Protein AF-A0A6M0BTE3-F1 (afdb_monomer_lite)

Structure (mmCIF, N/CA/C/O backbone):
data_AF-A0A6M0BTE3-F1
#
_entry.id   AF-A0A6M0BTE3-F1
#
loop_
_atom_site.group_PDB
_atom_site.id
_atom_site.type_symbol
_atom_site.label_atom_id
_atom_site.label_alt_id
_atom_site.label_comp_id
_atom_site.label_asym_id
_atom_site.label_entity_id
_atom_site.label_seq_id
_atom_site.pdbx_PDB_ins_code
_atom_site.Cartn_x
_atom_site.Cartn_y
_atom_site.Cartn_z
_atom_site.occupancy
_atom_site.B_iso_or_equiv
_atom_site.auth_seq_id
_atom_site.auth_comp_id
_atom_site.auth_asym_id
_atom_site.auth_atom_id
_atom_site.pdbx_PDB_model_num
ATOM 1 N N . MET A 1 1 ? -25.265 7.252 -14.231 1.00 38.28 1 MET A N 1
ATOM 2 C CA . MET A 1 1 ? -24.990 7.013 -15.663 1.00 38.28 1 MET A CA 1
ATOM 3 C C . MET A 1 1 ? -23.538 6.590 -15.785 1.00 38.28 1 MET A C 1
ATOM 5 O O . MET A 1 1 ? -22.659 7.415 -15.584 1.00 38.28 1 MET A O 1
ATO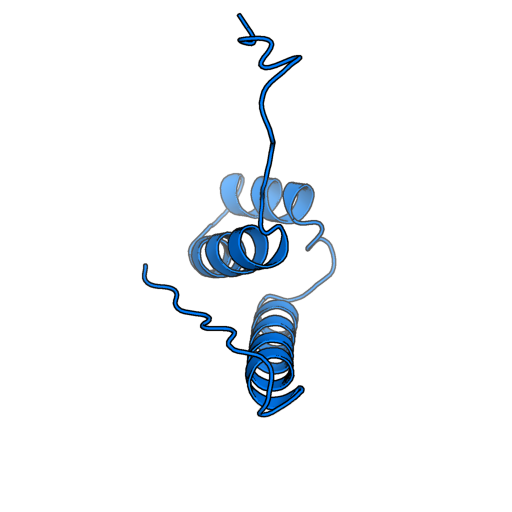M 9 N N . GLN A 1 2 ? -23.284 5.298 -15.979 1.00 48.12 2 GLN A N 1
ATOM 10 C CA . GLN A 1 2 ? -21.936 4.778 -16.199 1.00 48.12 2 GLN A CA 1
ATOM 11 C C . GLN A 1 2 ? -21.609 5.051 -17.671 1.00 48.12 2 GLN A C 1
ATOM 13 O O . GLN A 1 2 ? -22.316 4.558 -18.546 1.00 48.12 2 GLN A O 1
ATOM 18 N N . LYS A 1 3 ? -20.630 5.917 -17.958 1.00 54.97 3 LYS A N 1
ATOM 19 C CA . LYS A 1 3 ? -20.136 6.090 -19.331 1.00 54.97 3 LYS A CA 1
ATOM 20 C C . LYS A 1 3 ? -19.492 4.767 -19.736 1.00 54.97 3 LYS A C 1
ATOM 22 O O . LYS A 1 3 ? -18.419 4.435 -19.244 1.00 54.97 3 LYS A O 1
ATOM 27 N N . SER A 1 4 ? -20.164 3.997 -20.582 1.00 58.94 4 SER A N 1
ATOM 28 C CA . SER A 1 4 ? -19.610 2.774 -21.150 1.00 58.94 4 SER A CA 1
ATOM 29 C C . SER A 1 4 ? -18.489 3.142 -22.122 1.00 58.94 4 SER A C 1
ATOM 31 O O . SER A 1 4 ? -18.738 3.414 -23.291 1.00 58.94 4 SER A O 1
ATOM 33 N N . GLN A 1 5 ? -17.249 3.139 -21.632 1.00 65.19 5 GLN A N 1
ATOM 34 C CA . GLN A 1 5 ? -16.010 3.144 -22.421 1.00 65.19 5 GLN A CA 1
ATOM 35 C C . GLN A 1 5 ? -15.795 1.778 -23.100 1.00 65.19 5 GLN A C 1
ATOM 37 O O . GLN A 1 5 ? -14.719 1.198 -23.031 1.00 65.19 5 GLN A O 1
ATOM 42 N N . ALA A 1 6 ? -16.838 1.207 -23.711 1.00 66.12 6 ALA A N 1
ATOM 43 C CA . ALA A 1 6 ? -16.828 -0.185 -24.171 1.00 66.12 6 ALA A CA 1
ATOM 44 C C . ALA A 1 6 ? -15.754 -0.478 -25.242 1.00 66.12 6 ALA A C 1
ATOM 46 O O . ALA A 1 6 ? -15.437 -1.640 -25.460 1.00 66.12 6 ALA A O 1
ATOM 47 N N . ASN A 1 7 ? -15.181 0.565 -25.858 1.00 76.19 7 ASN A N 1
ATOM 48 C CA . ASN A 1 7 ? -14.148 0.482 -26.892 1.00 76.19 7 ASN A CA 1
ATOM 49 C C . ASN A 1 7 ? -12.876 1.297 -26.572 1.00 76.19 7 ASN A C 1
ATOM 51 O O . ASN A 1 7 ? -12.098 1.576 -27.481 1.00 76.19 7 ASN A O 1
ATOM 55 N N . GLU A 1 8 ? -12.653 1.714 -25.320 1.00 85.00 8 GLU A N 1
ATOM 56 C CA . GLU A 1 8 ? -11.413 2.410 -24.935 1.00 85.00 8 GLU A CA 1
ATOM 57 C C . GLU A 1 8 ? -10.474 1.477 -24.164 1.00 85.00 8 GLU A C 1
ATOM 59 O O . GLU A 1 8 ? -10.908 0.624 -23.389 1.00 85.00 8 GLU A O 1
ATOM 64 N N . ASN A 1 9 ? -9.167 1.648 -24.365 1.00 89.50 9 ASN A N 1
ATOM 65 C CA . ASN A 1 9 ? -8.166 0.897 -23.617 1.00 89.50 9 ASN A CA 1
ATOM 66 C C . ASN A 1 9 ? -8.188 1.321 -22.144 1.00 89.50 9 ASN A C 1
ATOM 68 O O . ASN A 1 9 ? -8.054 2.504 -21.831 1.00 89.50 9 ASN A O 1
ATOM 72 N N . ILE A 1 10 ? -8.293 0.347 -21.240 1.00 89.88 10 ILE A N 1
ATOM 73 C CA . ILE A 1 10 ? -8.197 0.567 -19.796 1.00 89.88 10 ILE A CA 1
ATOM 74 C C . ILE A 1 10 ? -6.829 0.081 -19.328 1.00 89.88 10 ILE A C 1
ATOM 76 O O . ILE A 1 10 ? -6.499 -1.096 -19.460 1.00 89.88 10 ILE A O 1
ATOM 80 N N . PHE A 1 11 ? -6.050 0.988 -18.743 1.00 91.62 11 PHE A N 1
ATOM 81 C CA . PHE A 1 11 ? -4.787 0.667 -18.092 1.00 91.62 11 PHE A CA 1
ATOM 82 C C . PHE A 1 11 ? -4.798 1.221 -16.670 1.00 91.62 11 PHE A C 1
ATOM 84 O O . PHE A 1 11 ? -4.960 2.423 -16.463 1.00 91.62 11 PHE A O 1
ATOM 91 N N . ILE A 1 12 ? -4.652 0.3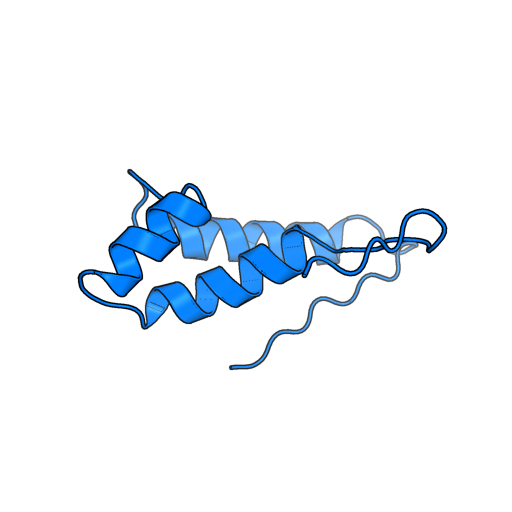38 -15.685 1.00 92.88 12 ILE A N 1
ATOM 92 C CA . ILE A 1 12 ? -4.629 0.686 -14.264 1.00 92.88 12 ILE A CA 1
ATOM 93 C C . ILE A 1 12 ? -3.469 -0.035 -13.582 1.00 92.88 12 ILE A C 1
ATOM 95 O O . ILE A 1 12 ? -3.106 -1.140 -13.978 1.00 92.88 12 ILE A O 1
ATOM 99 N N . SER A 1 13 ? -2.922 0.573 -12.529 1.00 92.31 13 SER A N 1
ATOM 100 C CA . SER A 1 13 ? -1.966 -0.072 -11.624 1.00 92.31 13 SER A CA 1
ATOM 101 C C . SER A 1 13 ? -2.649 -0.336 -10.280 1.00 92.31 13 SER A C 1
ATOM 103 O O . SER A 1 13 ? -2.708 0.565 -9.437 1.00 92.31 13 SER A O 1
ATOM 105 N N . PRO A 1 14 ? -3.187 -1.551 -10.052 1.00 92.25 14 PRO A N 1
ATOM 106 C CA . PRO A 1 14 ? -3.821 -1.895 -8.782 1.00 92.25 14 PRO A CA 1
ATOM 107 C C . PRO A 1 14 ? -2.876 -1.728 -7.587 1.00 92.25 14 PRO A C 1
ATOM 109 O O . PRO A 1 14 ? -3.306 -1.282 -6.527 1.00 92.25 14 PRO A O 1
ATOM 112 N N . ILE A 1 15 ? -1.583 -2.021 -7.775 1.00 90.56 15 ILE A N 1
ATOM 113 C CA . ILE A 1 15 ? -0.555 -1.888 -6.733 1.00 90.56 15 ILE A CA 1
ATOM 114 C C . ILE A 1 15 ? -0.395 -0.425 -6.313 1.00 90.56 15 ILE A C 1
ATOM 116 O O . ILE A 1 15 ? -0.416 -0.128 -5.122 1.00 90.56 15 ILE A O 1
ATOM 120 N N . SER A 1 16 ? -0.289 0.502 -7.271 1.00 91.69 16 SER A N 1
ATOM 121 C CA . SER A 1 16 ? -0.158 1.932 -6.958 1.00 91.69 16 SER A CA 1
ATOM 122 C C . SER A 1 16 ? -1.374 2.452 -6.184 1.00 91.69 16 SER A C 1
ATOM 124 O O . SER A 1 16 ? -1.215 3.115 -5.160 1.00 91.69 16 SER A O 1
ATOM 126 N N . ILE A 1 17 ? -2.587 2.075 -6.609 1.00 93.75 17 ILE A N 1
ATOM 127 C CA . ILE A 1 17 ? -3.832 2.439 -5.917 1.00 93.75 17 ILE A CA 1
ATOM 128 C C . ILE A 1 17 ? -3.843 1.889 -4.483 1.00 93.75 17 ILE A C 1
ATOM 130 O O . ILE A 1 17 ? -4.186 2.613 -3.547 1.00 93.75 17 ILE A O 1
ATOM 134 N N . ALA A 1 18 ? -3.452 0.626 -4.297 1.00 92.81 18 ALA A N 1
ATOM 135 C CA . ALA A 1 18 ? -3.417 -0.012 -2.986 1.00 92.81 18 ALA A CA 1
ATOM 136 C C . ALA A 1 18 ? -2.416 0.665 -2.035 1.00 92.81 18 ALA A C 1
ATOM 138 O O . ALA A 1 18 ? -2.774 0.952 -0.893 1.00 92.81 18 ALA A O 1
ATOM 139 N N . ILE A 1 19 ? -1.200 0.973 -2.503 1.00 92.06 19 ILE A N 1
ATOM 140 C CA . ILE A 1 19 ? -0.174 1.655 -1.699 1.00 92.06 19 ILE A CA 1
ATOM 141 C C . ILE A 1 19 ? -0.651 3.056 -1.297 1.00 92.06 19 ILE A C 1
ATOM 143 O O . ILE A 1 19 ? -0.603 3.403 -0.118 1.00 92.06 19 ILE A O 1
ATOM 147 N N . ALA A 1 20 ? -1.182 3.842 -2.238 1.00 93.50 20 ALA A N 1
ATOM 148 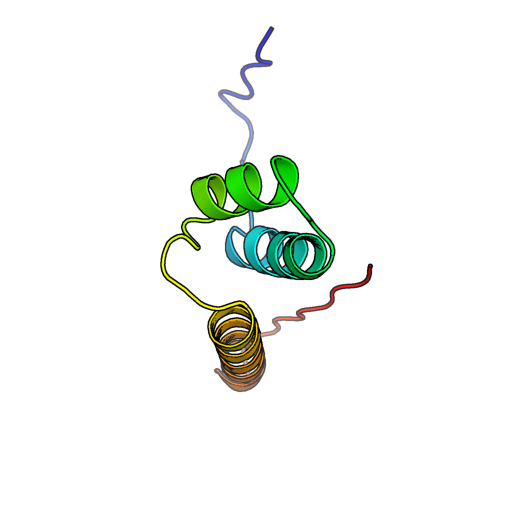C CA . ALA A 1 20 ? -1.685 5.183 -1.944 1.00 93.50 20 ALA A CA 1
ATOM 149 C C . ALA A 1 20 ? -2.802 5.161 -0.885 1.00 93.50 20 ALA A C 1
ATOM 151 O O . ALA A 1 20 ? -2.745 5.886 0.110 1.00 93.50 20 ALA A O 1
ATOM 152 N N . LEU A 1 21 ? -3.790 4.276 -1.048 1.00 95.56 21 LEU A N 1
ATOM 153 C CA . LEU A 1 21 ? -4.893 4.149 -0.096 1.00 95.56 21 LEU A CA 1
ATOM 154 C C . LEU A 1 21 ? -4.460 3.544 1.246 1.00 95.56 21 LEU A C 1
ATOM 156 O O . LEU A 1 21 ? -5.049 3.884 2.271 1.00 95.56 21 LEU A O 1
ATOM 160 N N . SER A 1 22 ? -3.425 2.699 1.274 1.00 95.31 22 SER A N 1
ATOM 161 C CA . SER A 1 22 ? -2.789 2.231 2.512 1.00 95.31 22 SER A CA 1
ATOM 162 C C . SER A 1 22 ? -2.208 3.396 3.312 1.00 95.31 22 SER A C 1
ATOM 164 O O . SER A 1 22 ? -2.389 3.464 4.529 1.00 95.31 22 SER A O 1
ATOM 166 N N . MET A 1 23 ? -1.550 4.348 2.653 1.00 94.69 23 MET A N 1
ATOM 167 C CA . MET A 1 23 ? -1.027 5.515 3.351 1.00 94.69 23 MET A CA 1
ATOM 168 C C . MET A 1 23 ? -2.158 6.373 3.932 1.00 94.69 23 MET A C 1
ATOM 170 O O . MET A 1 23 ? -2.092 6.772 5.091 1.00 94.69 23 MET A O 1
ATOM 174 N N . THR A 1 24 ? -3.252 6.581 3.191 1.00 95.69 24 THR A N 1
ATOM 175 C CA . THR A 1 24 ? -4.447 7.262 3.723 1.00 95.69 24 THR A CA 1
ATOM 176 C C . THR A 1 24 ? -5.100 6.476 4.870 1.00 95.69 24 THR A C 1
ATOM 178 O O . THR A 1 24 ? -5.565 7.067 5.847 1.00 95.69 24 THR A O 1
ATOM 181 N N . TYR A 1 25 ? -5.103 5.140 4.797 1.00 97.31 25 TYR A N 1
ATOM 182 C CA . TYR A 1 25 ? -5.657 4.260 5.830 1.00 97.31 25 TYR A CA 1
ATOM 183 C C . TYR A 1 25 ? -4.980 4.453 7.195 1.00 97.31 25 TYR A C 1
ATOM 185 O O . TYR A 1 25 ? -5.671 4.423 8.214 1.00 97.31 25 TYR A O 1
ATOM 193 N N . ASN A 1 26 ? -3.674 4.753 7.227 1.00 96.94 26 ASN A N 1
ATOM 194 C CA . ASN A 1 26 ? -2.942 5.070 8.462 1.00 96.94 26 ASN A CA 1
ATOM 195 C C . ASN A 1 26 ? -3.571 6.238 9.250 1.00 96.94 26 ASN A C 1
ATOM 197 O O . ASN A 1 26 ? -3.625 6.214 10.486 1.00 96.94 26 ASN A O 1
ATOM 201 N N . GLY A 1 27 ? -4.096 7.248 8.548 1.00 96.06 27 GLY A N 1
ATOM 202 C CA . GLY A 1 27 ? -4.763 8.408 9.148 1.00 96.06 27 GLY A CA 1
ATOM 203 C C . GLY A 1 27 ? -6.258 8.208 9.428 1.00 96.06 27 GLY A C 1
ATOM 204 O O . GLY A 1 27 ? -6.847 8.954 10.209 1.00 96.06 27 GLY A O 1
ATOM 205 N N . ALA A 1 28 ? -6.895 7.201 8.826 1.00 97.12 28 ALA A N 1
ATOM 206 C CA . ALA A 1 28 ? -8.333 6.986 8.948 1.00 97.12 28 ALA A CA 1
ATOM 207 C C . ALA A 1 28 ? -8.730 6.461 10.339 1.00 97.12 28 ALA A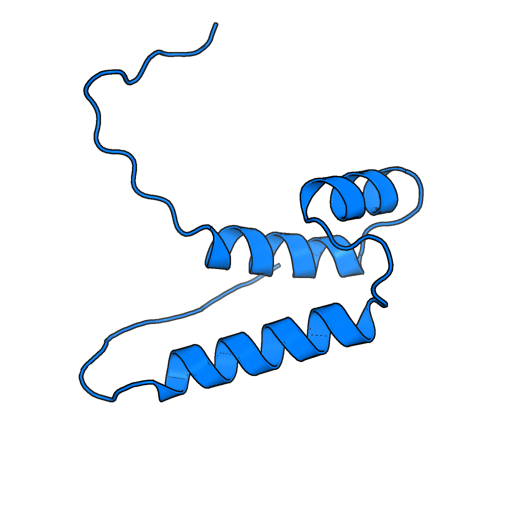 C 1
ATOM 209 O O . ALA A 1 28 ? -7.996 5.707 10.978 1.00 97.12 28 ALA A O 1
ATOM 210 N N . ARG A 1 29 ? -9.933 6.815 10.813 1.00 97.50 29 ARG A N 1
ATOM 211 C CA . ARG A 1 29 ? -10.487 6.337 12.095 1.00 97.50 29 ARG A CA 1
ATOM 212 C C . ARG A 1 29 ? -11.952 5.918 11.969 1.00 97.50 29 ARG A C 1
ATOM 214 O O . ARG A 1 29 ? -12.650 6.288 11.023 1.00 97.50 29 ARG A O 1
ATOM 221 N N . GLY A 1 30 ? -12.427 5.136 12.940 1.00 97.12 30 GLY A N 1
ATOM 222 C CA . GLY A 1 30 ? -13.843 4.802 13.107 1.00 97.12 30 GLY A CA 1
ATOM 223 C C . GLY A 1 30 ? -14.465 4.113 11.886 1.00 97.12 30 GLY A C 1
ATOM 224 O O . GLY A 1 30 ? -13.954 3.110 11.392 1.00 97.12 30 GLY A O 1
ATOM 225 N N . LYS A 1 31 ? -15.604 4.634 11.409 1.00 98.19 31 LYS A N 1
ATOM 226 C CA . LYS A 1 31 ? -16.341 4.055 10.270 1.00 98.19 31 LYS A CA 1
ATOM 227 C C . LYS A 1 31 ? -15.538 4.114 8.966 1.00 98.19 31 LYS A C 1
ATOM 229 O O . LYS A 1 31 ? -15.580 3.152 8.204 1.00 98.19 31 LYS A O 1
ATOM 234 N N . THR A 1 32 ? -14.781 5.190 8.745 1.00 97.94 32 THR A N 1
ATOM 235 C CA . THR A 1 32 ? -13.942 5.364 7.549 1.00 97.94 32 THR A CA 1
ATOM 236 C C . THR A 1 32 ? -12.860 4.295 7.486 1.00 97.94 32 THR A C 1
ATOM 238 O O . THR A 1 32 ? -12.747 3.598 6.483 1.00 97.94 32 THR A O 1
ATOM 241 N N . GLN A 1 33 ? -12.138 4.087 8.591 1.00 97.44 33 GLN A N 1
ATOM 242 C CA . GLN A 1 33 ? -11.112 3.046 8.679 1.00 97.44 33 GLN A CA 1
ATOM 243 C C . GLN A 1 33 ? -11.699 1.653 8.414 1.00 97.44 33 GLN A C 1
ATOM 245 O O . GLN A 1 33 ? -11.166 0.903 7.605 1.00 97.44 33 GLN A O 1
ATOM 250 N N . LYS A 1 34 ? -12.847 1.320 9.021 1.00 97.75 34 LYS A N 1
ATOM 251 C CA . LYS A 1 34 ? -13.516 0.022 8.813 1.00 97.75 34 LYS A CA 1
ATOM 252 C C . LYS A 1 34 ? -13.934 -0.207 7.358 1.00 97.75 34 LYS A C 1
ATOM 254 O O . LYS A 1 34 ? -13.772 -1.312 6.847 1.00 97.75 34 LYS A O 1
ATOM 259 N N . ALA A 1 35 ? -14.466 0.821 6.695 1.00 98.19 35 ALA A N 1
ATOM 260 C CA . ALA A 1 35 ? -14.840 0.740 5.286 1.00 98.19 35 ALA A CA 1
ATOM 261 C C . ALA A 1 35 ? -13.609 0.527 4.393 1.00 98.19 35 ALA A C 1
ATOM 263 O O . ALA A 1 35 ? -13.620 -0.371 3.557 1.00 98.19 35 ALA A O 1
ATOM 264 N N . MET A 1 36 ? -12.532 1.285 4.622 1.00 98.12 36 MET A N 1
ATOM 265 C CA . MET A 1 36 ? -11.269 1.108 3.899 1.00 98.12 36 MET A CA 1
ATOM 266 C C . MET A 1 36 ? -10.674 -0.284 4.120 1.00 98.12 36 MET A C 1
ATOM 268 O O . MET A 1 36 ? -10.294 -0.929 3.149 1.00 98.12 36 MET A O 1
ATOM 272 N N . ALA A 1 37 ? -10.667 -0.783 5.360 1.00 97.38 37 ALA A N 1
ATOM 273 C CA . ALA A 1 37 ? -10.158 -2.117 5.667 1.00 97.38 37 ALA A CA 1
ATOM 274 C C . ALA A 1 37 ? -10.932 -3.213 4.928 1.00 97.38 37 ALA A C 1
ATOM 276 O O . ALA A 1 37 ? -10.332 -4.154 4.426 1.00 97.38 37 ALA A O 1
ATOM 277 N N . LYS A 1 38 ? -12.258 -3.085 4.817 1.00 97.69 38 LYS A N 1
ATOM 278 C CA . LYS A 1 38 ? -13.074 -4.018 4.034 1.00 97.69 38 LYS A CA 1
ATOM 279 C C . LYS A 1 38 ? -12.767 -3.928 2.537 1.00 97.69 38 LYS A C 1
ATOM 281 O O . LYS A 1 38 ? -12.587 -4.953 1.896 1.00 97.69 38 LYS A O 1
ATOM 286 N N . THR A 1 39 ? -12.700 -2.718 1.982 1.00 95.94 39 THR A N 1
ATOM 287 C CA . THR A 1 39 ? -12.461 -2.505 0.545 1.00 95.94 39 THR A CA 1
ATOM 288 C C . THR A 1 39 ? -11.073 -2.968 0.107 1.00 95.94 39 THR A C 1
ATOM 290 O O . THR A 1 39 ? -10.937 -3.557 -0.959 1.00 95.94 39 THR A O 1
ATOM 293 N N . LEU A 1 40 ? -10.051 -2.715 0.927 1.00 95.81 40 LEU A N 1
ATOM 294 C CA . LEU A 1 40 ? -8.655 -3.077 0.656 1.00 95.81 40 LEU A CA 1
ATOM 295 C C . LEU A 1 40 ? -8.290 -4.481 1.157 1.00 95.81 40 LEU A C 1
ATOM 297 O O . LEU A 1 40 ? -7.144 -4.895 1.025 1.00 95.81 40 LEU A O 1
ATOM 301 N N . ASN A 1 41 ? -9.250 -5.209 1.734 1.00 95.56 41 ASN A N 1
ATOM 302 C CA . ASN A 1 41 ? -9.052 -6.535 2.315 1.00 95.56 41 ASN A CA 1
ATOM 303 C C . ASN A 1 41 ? -7.980 -6.582 3.429 1.00 95.56 41 ASN A C 1
ATOM 305 O O . ASN A 1 41 ? -7.216 -7.534 3.543 1.00 95.56 41 ASN A O 1
ATOM 309 N N . PHE A 1 42 ? -7.937 -5.550 4.273 1.00 96.19 42 PHE A N 1
ATOM 310 C CA . PHE A 1 42 ? -7.032 -5.434 5.425 1.00 96.19 42 PHE A CA 1
ATOM 311 C C . PHE A 1 42 ? -7.603 -5.995 6.735 1.00 96.19 42 PHE A C 1
ATOM 313 O O . PHE A 1 42 ? -7.010 -5.856 7.803 1.00 96.19 42 PHE A O 1
ATOM 320 N N . GLN A 1 43 ? -8.791 -6.594 6.687 1.00 95.44 43 GLN A N 1
ATOM 321 C CA . GLN A 1 43 ? -9.465 -7.112 7.874 1.00 95.44 43 GLN A CA 1
ATOM 322 C C . GLN A 1 43 ? -8.638 -8.234 8.513 1.00 95.44 43 GLN A C 1
ATOM 324 O O . GLN A 1 43 ? -8.276 -9.194 7.844 1.00 95.44 43 GLN A O 1
ATOM 329 N N . GLY A 1 44 ? -8.375 -8.124 9.816 1.00 94.75 44 GLY A N 1
ATOM 330 C CA . GLY A 1 44 ? -7.574 -9.108 10.551 1.00 94.75 44 GLY A CA 1
ATOM 331 C C . GLY A 1 44 ? -6.063 -8.865 10.517 1.00 94.75 44 GLY A C 1
ATOM 332 O O . GLY A 1 44 ? -5.351 -9.612 11.173 1.00 94.75 44 GLY A O 1
ATOM 333 N N . MET A 1 45 ? -5.588 -7.823 9.825 1.00 96.25 45 MET A N 1
ATOM 334 C CA . MET A 1 45 ? -4.188 -7.388 9.860 1.00 96.25 45 MET A CA 1
ATOM 335 C C . MET A 1 45 ? -4.025 -6.132 10.721 1.00 96.25 45 MET A C 1
ATOM 337 O O . MET A 1 45 ? -4.891 -5.249 10.742 1.00 96.25 45 MET A O 1
ATOM 341 N N . SER A 1 46 ? -2.902 -6.047 11.426 1.00 96.62 46 SER A N 1
ATOM 342 C CA . SER A 1 46 ? -2.455 -4.839 12.116 1.00 96.62 46 SER A CA 1
ATOM 343 C C . SER A 1 46 ? -1.963 -3.780 11.126 1.00 96.62 46 SER A C 1
ATOM 345 O O . SER A 1 46 ? -1.645 -4.064 9.968 1.00 96.62 46 SER A O 1
ATOM 347 N N . LEU A 1 47 ? -1.907 -2.525 11.578 1.00 95.69 47 LEU A N 1
ATOM 348 C CA . LEU A 1 47 ? -1.427 -1.423 10.745 1.00 95.69 47 LEU A CA 1
ATOM 349 C C . LEU A 1 47 ? 0.064 -1.585 10.424 1.00 95.69 47 LEU A C 1
ATOM 351 O O . LEU A 1 47 ? 0.509 -1.286 9.318 1.00 95.69 47 LEU A O 1
ATOM 355 N N . GLU A 1 48 ? 0.815 -2.098 11.392 1.00 97.44 48 GLU A N 1
ATOM 356 C CA . GLU A 1 48 ? 2.236 -2.391 11.304 1.00 97.44 48 GLU A CA 1
ATOM 357 C C . GLU A 1 48 ? 2.520 -3.458 10.242 1.00 97.44 48 GLU A C 1
ATOM 359 O O . GLU A 1 48 ? 3.386 -3.241 9.396 1.00 97.44 48 GLU A O 1
ATOM 364 N N . GLU A 1 49 ? 1.758 -4.558 10.218 1.00 97.69 49 GLU A N 1
ATOM 365 C CA . GLU A 1 49 ? 1.886 -5.607 9.193 1.00 97.69 49 GLU A CA 1
ATOM 366 C C . GLU A 1 49 ? 1.627 -5.059 7.785 1.00 97.69 49 GLU A C 1
ATOM 368 O O . GLU A 1 49 ? 2.399 -5.326 6.866 1.00 97.69 49 GLU A O 1
ATOM 373 N N . ILE A 1 50 ? 0.583 -4.239 7.617 1.00 96.62 50 ILE A N 1
ATOM 374 C CA . ILE A 1 50 ? 0.241 -3.629 6.321 1.00 96.62 50 ILE A CA 1
ATO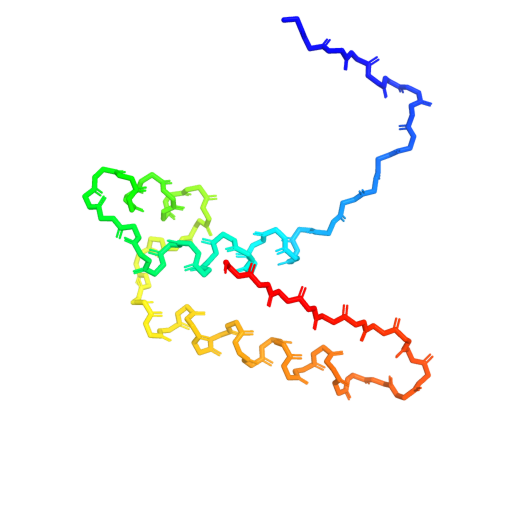M 375 C C . ILE A 1 50 ? 1.369 -2.704 5.845 1.00 96.62 50 ILE A C 1
ATOM 377 O O . ILE A 1 50 ? 1.775 -2.752 4.683 1.00 96.62 50 ILE A O 1
ATOM 381 N N . ASN A 1 51 ? 1.888 -1.859 6.738 1.00 96.69 51 ASN A N 1
ATOM 382 C CA . ASN A 1 51 ? 2.961 -0.926 6.405 1.00 96.69 51 ASN A CA 1
ATOM 383 C C . ASN A 1 51 ? 4.270 -1.654 6.079 1.00 96.69 51 ASN A C 1
ATOM 385 O O . ASN A 1 51 ? 4.952 -1.286 5.121 1.00 96.69 51 ASN A O 1
ATOM 389 N N . GLN A 1 52 ? 4.609 -2.691 6.847 1.00 97.25 52 GLN A N 1
ATOM 390 C CA . GLN A 1 52 ? 5.807 -3.491 6.616 1.00 97.25 52 GLN A CA 1
ATOM 391 C C . GLN A 1 52 ? 5.721 -4.232 5.276 1.00 97.25 52 GLN A C 1
ATOM 393 O O . GLN A 1 52 ? 6.649 -4.135 4.474 1.00 97.25 52 GLN A O 1
ATOM 398 N N . ALA A 1 53 ? 4.583 -4.867 4.981 1.00 95.25 53 ALA A N 1
ATOM 399 C CA . ALA A 1 53 ? 4.357 -5.549 3.710 1.00 95.25 53 ALA A CA 1
ATOM 400 C C . ALA A 1 53 ? 4.471 -4.594 2.508 1.00 95.25 53 ALA A C 1
ATOM 402 O O . ALA A 1 53 ? 5.123 -4.917 1.517 1.00 95.25 53 ALA A O 1
ATOM 403 N N . ASN A 1 54 ? 3.901 -3.386 2.596 1.00 94.62 54 ASN A N 1
ATOM 404 C CA . ASN A 1 54 ? 4.004 -2.397 1.518 1.00 94.62 54 ASN A CA 1
ATOM 405 C C . ASN A 1 54 ? 5.431 -1.874 1.322 1.00 94.62 54 ASN A C 1
ATOM 407 O O . ASN A 1 54 ? 5.845 -1.638 0.187 1.00 94.62 54 ASN A O 1
ATOM 411 N N . LYS A 1 55 ? 6.200 -1.721 2.406 1.00 93.69 55 LYS A N 1
ATOM 412 C CA . LYS A 1 55 ? 7.616 -1.344 2.333 1.00 93.69 55 LYS A CA 1
ATOM 413 C C . LYS A 1 55 ? 8.452 -2.433 1.660 1.00 93.69 55 LYS A C 1
ATOM 415 O O . LYS A 1 55 ? 9.252 -2.132 0.779 1.00 93.69 55 LYS A O 1
ATOM 420 N N . GLU A 1 56 ? 8.263 -3.688 2.058 1.00 94.19 56 GLU A N 1
ATOM 421 C CA . GLU A 1 56 ? 8.957 -4.836 1.464 1.00 94.19 56 GLU A CA 1
ATOM 422 C C . GLU A 1 56 ? 8.614 -5.002 -0.015 1.00 94.19 56 GLU A C 1
ATOM 424 O O . GLU A 1 56 ? 9.515 -5.188 -0.833 1.00 94.19 56 GLU A O 1
ATOM 429 N N . LEU A 1 57 ? 7.336 -4.852 -0.373 1.00 92.12 57 LEU A N 1
ATOM 430 C CA . LEU A 1 57 ? 6.895 -4.874 -1.763 1.00 92.12 57 LEU A CA 1
ATOM 431 C C . LEU A 1 57 ? 7.544 -3.750 -2.581 1.00 92.12 57 LEU A C 1
ATOM 433 O O . LEU A 1 57 ? 8.006 -4.008 -3.687 1.00 92.12 57 LEU A O 1
ATOM 437 N N . GLY A 1 58 ? 7.614 -2.526 -2.047 1.00 90.12 58 GLY A N 1
ATOM 438 C CA . GLY A 1 58 ? 8.300 -1.409 -2.704 1.00 90.12 58 GLY A CA 1
ATOM 439 C C . GLY A 1 58 ? 9.772 -1.718 -2.982 1.00 90.12 58 GLY A C 1
ATOM 440 O O . GLY A 1 58 ? 10.211 -1.642 -4.127 1.00 90.12 58 GLY A O 1
ATOM 441 N N . ASN A 1 59 ? 10.500 -2.178 -1.961 1.00 89.62 59 ASN A N 1
ATOM 442 C CA . ASN A 1 59 ? 11.909 -2.560 -2.093 1.00 89.62 59 ASN A CA 1
ATOM 443 C C . ASN A 1 59 ? 12.116 -3.688 -3.115 1.00 89.62 59 ASN A C 1
ATOM 445 O O . ASN A 1 59 ? 13.065 -3.653 -3.898 1.00 89.62 59 ASN A O 1
ATOM 449 N N . LEU A 1 60 ? 11.240 -4.698 -3.113 1.00 90.31 60 LEU A N 1
ATOM 450 C CA . LEU A 1 60 ? 11.288 -5.784 -4.089 1.00 90.31 60 LEU A CA 1
ATOM 451 C C . LEU A 1 60 ? 11.108 -5.230 -5.504 1.00 90.31 60 LEU A C 1
ATOM 453 O O . LEU A 1 60 ? 11.929 -5.500 -6.373 1.00 90.31 60 LEU A O 1
ATOM 457 N N . LEU A 1 61 ? 10.073 -4.419 -5.729 1.00 87.81 61 LEU A N 1
ATOM 458 C CA . LEU A 1 61 ? 9.765 -3.857 -7.044 1.00 87.81 61 LEU A CA 1
ATOM 459 C C . LEU A 1 61 ? 10.888 -2.964 -7.594 1.00 87.81 61 LEU A C 1
ATOM 461 O O . LEU A 1 61 ? 11.136 -2.988 -8.798 1.00 87.81 61 LEU A O 1
ATOM 465 N N . GLU A 1 62 ? 11.590 -2.232 -6.731 1.00 84.50 62 GLU A N 1
ATOM 466 C CA . GLU A 1 62 ? 12.755 -1.418 -7.103 1.00 84.50 62 GLU A CA 1
ATOM 467 C C . GLU A 1 62 ? 14.010 -2.253 -7.415 1.00 84.50 62 GLU A C 1
ATOM 469 O O . GLU A 1 62 ? 14.893 -1.793 -8.136 1.00 84.50 62 GLU A O 1
ATOM 474 N N . SER A 1 63 ? 14.097 -3.486 -6.903 1.00 82.62 63 SER A N 1
ATOM 475 C CA . SER A 1 63 ? 15.286 -4.348 -7.007 1.00 82.62 63 SER A CA 1
ATOM 476 C C . SER A 1 63 ? 15.135 -5.547 -7.954 1.00 82.62 63 SER A C 1
ATOM 478 O O . SER A 1 63 ? 16.084 -6.311 -8.119 1.00 82.62 63 SER A O 1
ATOM 480 N N . LEU A 1 64 ? 13.975 -5.710 -8.605 1.00 78.44 64 LEU A N 1
ATOM 481 C CA . LEU A 1 64 ? 13.647 -6.890 -9.418 1.00 78.44 64 LEU A CA 1
ATOM 482 C C . LEU A 1 64 ? 14.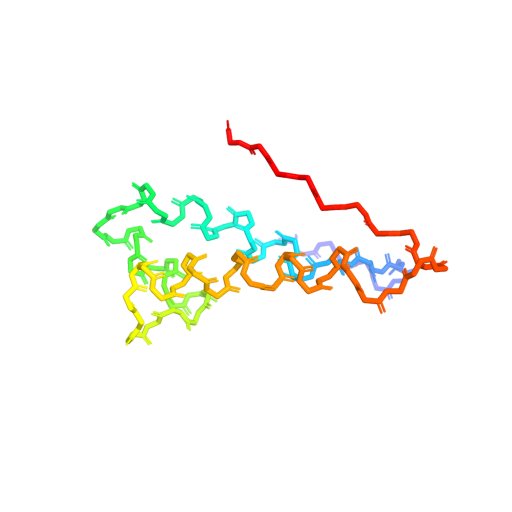597 -7.122 -10.606 1.00 78.44 64 LEU A C 1
ATOM 484 O O . LEU A 1 64 ? 14.967 -8.268 -10.858 1.00 78.44 64 LEU A O 1
ATOM 488 N N . ASN A 1 65 ? 14.952 -6.079 -11.367 1.00 73.69 65 ASN A N 1
ATOM 489 C CA . ASN A 1 65 ? 15.865 -6.181 -12.515 1.00 73.69 65 ASN A CA 1
ATOM 490 C C . ASN A 1 65 ? 16.333 -4.785 -12.980 1.00 73.69 65 ASN A C 1
ATOM 492 O O . ASN A 1 65 ? 15.508 -3.892 -13.160 1.00 73.69 65 ASN A O 1
ATOM 496 N N . SER A 1 66 ? 17.632 -4.616 -13.253 1.00 76.75 66 SER A N 1
ATOM 497 C CA . SER A 1 66 ? 18.229 -3.378 -13.784 1.00 76.75 66 SER A CA 1
ATOM 498 C C . SER A 1 66 ? 17.791 -3.019 -15.212 1.00 76.75 66 SER A C 1
ATOM 500 O O . SER A 1 66 ? 17.944 -1.871 -15.628 1.00 76.75 66 SER A O 1
ATOM 502 N N . GLU A 1 67 ? 17.230 -3.967 -15.964 1.00 84.06 67 GLU A N 1
ATOM 503 C CA . GLU A 1 67 ? 16.670 -3.731 -17.301 1.00 84.06 67 GLU A CA 1
ATOM 504 C C . GLU A 1 67 ? 15.238 -3.168 -17.261 1.00 84.06 67 GLU A C 1
ATOM 506 O O . GLU A 1 67 ? 14.755 -2.614 -18.252 1.00 84.06 67 GLU A O 1
ATOM 511 N N . ILE A 1 68 ? 14.551 -3.277 -16.118 1.00 83.44 68 ILE A N 1
ATOM 512 C CA . ILE A 1 68 ? 13.177 -2.800 -15.945 1.00 83.44 68 ILE A CA 1
ATOM 513 C C . ILE A 1 68 ? 13.203 -1.375 -15.390 1.00 83.44 68 ILE A C 1
ATOM 515 O O . ILE A 1 68 ? 13.714 -1.115 -14.306 1.00 83.44 68 ILE A O 1
ATOM 519 N N . LYS A 1 69 ? 12.584 -0.437 -16.115 1.00 82.00 69 LYS A N 1
ATOM 520 C CA . LYS A 1 69 ? 12.348 0.928 -15.623 1.00 82.00 69 LYS A CA 1
ATOM 521 C C . LYS A 1 69 ? 10.989 1.004 -14.936 1.00 82.00 69 LYS A C 1
ATOM 523 O O . LYS A 1 69 ? 9.968 1.166 -15.602 1.00 82.00 69 LYS A O 1
ATOM 528 N N . LEU A 1 70 ? 10.990 0.910 -13.610 1.00 81.44 70 LEU A N 1
ATOM 529 C CA . LEU A 1 70 ? 9.810 1.082 -12.768 1.00 81.44 70 LEU A CA 1
ATOM 530 C C . LEU A 1 70 ? 10.107 2.129 -11.693 1.00 81.44 70 LEU A C 1
ATOM 532 O O . LEU A 1 70 ? 11.014 1.948 -10.891 1.00 81.44 70 LEU A O 1
ATOM 536 N N . ASN A 1 71 ? 9.329 3.211 -11.673 1.00 82.69 71 ASN A N 1
ATOM 537 C CA . ASN A 1 71 ? 9.429 4.251 -10.651 1.00 82.69 71 ASN A CA 1
ATOM 538 C C . ASN A 1 71 ? 8.179 4.211 -9.777 1.00 82.69 71 ASN A C 1
ATOM 540 O O . ASN A 1 71 ? 7.062 4.335 -10.285 1.00 82.69 71 ASN A O 1
ATOM 544 N N . ILE A 1 72 ? 8.371 4.065 -8.469 1.00 81.56 72 ILE A N 1
ATOM 545 C CA . ILE A 1 72 ? 7.301 4.133 -7.478 1.00 81.56 72 ILE A CA 1
ATOM 546 C C . ILE A 1 72 ? 7.497 5.434 -6.710 1.00 81.56 72 ILE A C 1
ATOM 548 O O . ILE A 1 72 ? 8.541 5.681 -6.117 1.00 81.56 72 ILE A O 1
ATOM 552 N N . SER A 1 73 ? 6.512 6.322 -6.760 1.00 82.94 73 SER A N 1
ATOM 553 C CA . SER A 1 73 ? 6.587 7.614 -6.081 1.00 82.94 73 SER A CA 1
ATOM 554 C C . SER A 1 73 ? 5.211 7.962 -5.558 1.00 82.94 73 SER A C 1
ATOM 556 O O . SER A 1 73 ? 4.265 8.071 -6.333 1.00 82.94 73 SER A O 1
ATOM 558 N N . ASN A 1 74 ? 5.103 8.116 -4.241 1.00 78.00 74 ASN A N 1
ATOM 559 C CA . ASN A 1 74 ? 3.861 8.514 -3.603 1.00 78.00 74 ASN A CA 1
ATOM 560 C C . ASN A 1 74 ? 4.098 9.730 -2.701 1.00 78.00 74 ASN A C 1
ATOM 562 O O . ASN A 1 74 ? 5.138 9.838 -2.054 1.00 78.00 74 ASN A O 1
ATOM 566 N N . SER A 1 75 ? 3.112 10.619 -2.641 1.00 79.44 75 SER A N 1
ATOM 567 C CA . SER A 1 75 ? 3.062 11.784 -1.755 1.00 79.44 75 SER A CA 1
ATOM 568 C C . SER A 1 75 ? 1.655 11.905 -1.171 1.00 79.44 75 SER A C 1
ATOM 570 O O . SER A 1 75 ? 0.693 11.516 -1.837 1.00 79.44 75 SER A O 1
ATOM 572 N N . ILE A 1 76 ? 1.541 12.442 0.045 1.00 68.19 76 ILE A N 1
ATOM 573 C CA . ILE A 1 76 ? 0.264 12.705 0.730 1.00 68.19 76 ILE A CA 1
ATOM 574 C C . ILE A 1 76 ? 0.075 14.208 0.869 1.00 68.19 76 ILE A C 1
ATOM 576 O O . ILE A 1 76 ? 1.062 14.868 1.266 1.00 68.19 76 ILE A O 1
#

Foldseek 3Di:
DPPCPVPDDDDDDPLLVLLQLLVVLVVDDDPRNVVSCVVSVVPPHDNVRSVVVNVVVVVCVVVVDPVDDDDRDDDD

Secondary structure (DSSP, 8-state):
-----TTS-----HHHHHHHHHHHHHH--HHHHHHHHHHTT-TT--HHHHHHHHHHHHHHHHHS-TT---------

pLDDT: mean 88.38, std 12.15, range [38.28, 98.19]

Radius of gyration: 15.48 Å; chains: 1; bounding box: 43×22×40 Å

Sequence (76 aa):
MQKSQANENIFISPISIAIALSMTYNGARGKTQKAMAKTLNFQGMSLEEINQANKELGNLLESLNSEIKLNISNSI